Protein AF-A0A0Q6YDB1-F1 (afdb_monomer)

Mean predicted aligned error: 8.55 Å

Solvent-accessible surface area (backbone atoms only — not comparable to full-atom values): 5182 Å² total; per-residue (Å²): 141,82,86,77,82,75,74,71,78,73,74,50,65,40,62,67,60,53,50,52,44,31,48,77,73,70,32,86,49,52,58,48,50,13,57,65,30,74,48,62,45,67,54,45,51,40,38,79,71,73,42,75,71,56,69,69,58,49,51,31,46,23,63,58,56,76,42,58,64,60,68,43,40,48,75,72,67,89,71,73,78,77,90,129

Sequence (84 aa):
MHAHESEVALLRLDIALLKAKAAEKGDITHDEIARRAEIDRSVVTRLFLGKVPSLVNITALAWAYDIPLDELVPRDESRVEAPA

Structure (mmCIF, N/CA/C/O backbone):
data_AF-A0A0Q6YDB1-F1
#
_entry.id   AF-A0A0Q6YDB1-F1
#
loop_
_atom_site.group_PDB
_atom_site.id
_atom_site.type_symbol
_atom_site.label_atom_id
_atom_site.label_alt_id
_atom_site.label_comp_id
_atom_site.label_asym_id
_atom_site.label_entity_id
_atom_site.label_seq_id
_atom_site.pdbx_PDB_ins_code
_atom_site.Cartn_x
_atom_site.Cartn_y
_atom_site.Cartn_z
_atom_site.occupancy
_atom_site.B_iso_or_equiv
_atom_site.auth_seq_id
_atom_site.auth_comp_id
_atom_site.auth_asym_id
_atom_site.auth_atom_id
_atom_site.pdbx_PDB_model_num
ATOM 1 N N . MET A 1 1 ? 22.604 -22.121 -31.548 1.00 43.81 1 MET A N 1
ATOM 2 C CA . MET A 1 1 ? 23.008 -21.651 -30.207 1.00 43.81 1 MET A CA 1
ATOM 3 C C . MET A 1 1 ? 21.736 -21.202 -29.511 1.00 43.81 1 MET A C 1
ATOM 5 O O . MET A 1 1 ? 21.219 -20.155 -29.866 1.00 43.81 1 MET A O 1
ATOM 9 N N . HIS A 1 2 ? 21.151 -22.048 -28.664 1.00 44.06 2 HIS A N 1
ATOM 10 C CA . HIS A 1 2 ? 19.891 -21.740 -27.988 1.00 44.06 2 HIS A CA 1
ATOM 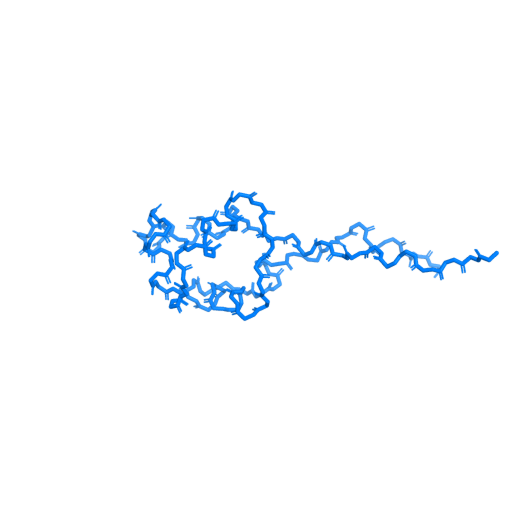11 C C . HIS A 1 2 ? 20.134 -21.308 -26.543 1.00 44.06 2 HIS A C 1
ATOM 13 O O . HIS A 1 2 ? 20.900 -21.949 -25.831 1.00 44.06 2 HIS A O 1
ATOM 19 N N . ALA A 1 3 ? 19.369 -20.284 -26.163 1.00 47.38 3 ALA A N 1
ATOM 20 C CA . ALA A 1 3 ? 18.735 -20.091 -24.864 1.00 47.38 3 ALA A CA 1
ATOM 21 C C . ALA A 1 3 ? 19.615 -19.702 -23.666 1.00 47.38 3 ALA A C 1
ATOM 23 O O . ALA A 1 3 ? 20.156 -20.547 -22.962 1.00 47.38 3 ALA A O 1
ATOM 24 N N . HIS A 1 4 ? 19.564 -18.416 -23.324 1.00 38.69 4 HIS A N 1
ATOM 25 C CA . HIS A 1 4 ? 18.805 -17.992 -22.143 1.00 38.69 4 HIS A CA 1
ATOM 26 C C . HIS A 1 4 ? 18.545 -16.488 -22.261 1.00 38.69 4 HIS A C 1
ATOM 28 O O . HIS A 1 4 ? 19.295 -15.661 -21.746 1.00 38.69 4 HIS A O 1
ATOM 34 N N . GLU A 1 5 ? 17.483 -16.117 -22.976 1.00 41.81 5 GLU A N 1
ATOM 35 C CA . GLU A 1 5 ? 16.806 -14.877 -22.616 1.00 41.81 5 GLU A CA 1
ATOM 36 C C . GLU A 1 5 ? 16.171 -15.180 -21.264 1.00 41.81 5 GLU A C 1
ATOM 38 O O . GLU A 1 5 ? 15.167 -15.882 -21.176 1.00 41.81 5 GLU A O 1
ATOM 43 N N . SER A 1 6 ? 16.857 -14.786 -20.191 1.00 44.09 6 SER A N 1
ATOM 44 C CA . SER A 1 6 ? 16.272 -14.758 -18.860 1.00 44.09 6 SER A CA 1
ATOM 45 C C . SER A 1 6 ? 15.111 -13.779 -18.931 1.00 44.09 6 SER A C 1
ATOM 47 O O . SER A 1 6 ? 15.291 -12.576 -18.754 1.00 44.09 6 SER A O 1
ATOM 49 N N . GLU A 1 7 ? 13.936 -14.300 -19.264 1.00 44.66 7 GLU A N 1
ATOM 50 C CA . GLU A 1 7 ? 12.666 -13.618 -19.123 1.00 44.66 7 GLU A CA 1
ATOM 51 C C . GLU A 1 7 ? 12.547 -13.313 -17.631 1.00 44.66 7 GLU A C 1
ATOM 53 O O . GLU A 1 7 ? 12.263 -14.181 -16.802 1.00 44.66 7 GLU A O 1
ATOM 58 N N . VAL A 1 8 ? 12.966 -12.102 -17.258 1.00 48.66 8 VAL A N 1
ATOM 59 C CA . VAL A 1 8 ? 12.906 -11.622 -15.886 1.00 48.66 8 VAL A CA 1
ATOM 60 C C . VAL A 1 8 ? 11.437 -11.677 -15.528 1.00 48.66 8 VAL A C 1
ATOM 62 O O . VAL A 1 8 ? 10.665 -10.858 -16.021 1.00 48.66 8 VAL A O 1
ATOM 65 N N . ALA A 1 9 ? 11.059 -12.671 -14.721 1.00 50.09 9 ALA A N 1
ATOM 66 C CA . ALA A 1 9 ? 9.734 -12.775 -14.145 1.00 50.09 9 ALA A CA 1
ATOM 67 C C . ALA A 1 9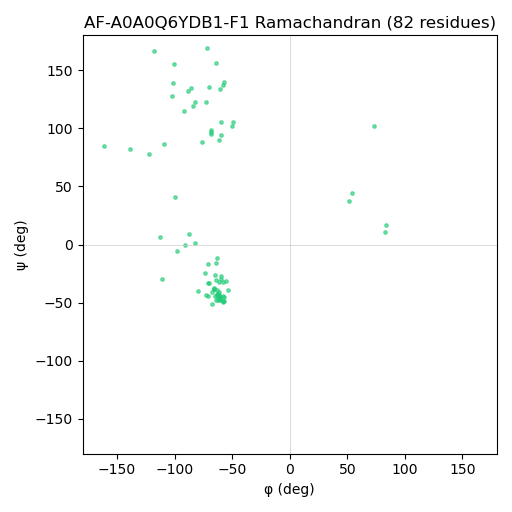 ? 9.425 -11.418 -13.507 1.00 50.09 9 ALA A C 1
ATOM 69 O O . ALA A 1 9 ? 9.991 -11.053 -12.473 1.00 50.09 9 ALA A O 1
ATOM 70 N N . LEU A 1 10 ? 8.620 -10.616 -14.202 1.00 56.19 10 LEU A N 1
ATOM 71 C CA . LEU A 1 10 ? 8.210 -9.301 -13.752 1.00 56.19 10 LEU A CA 1
ATOM 72 C C . LEU A 1 10 ? 7.304 -9.560 -12.559 1.00 56.19 10 LEU A C 1
ATOM 74 O O . LEU A 1 10 ? 6.129 -9.854 -12.742 1.00 56.19 10 LEU A O 1
ATOM 78 N N . LEU A 1 11 ? 7.872 -9.506 -11.352 1.00 66.81 11 LEU A N 1
ATOM 79 C CA . LEU A 1 11 ? 7.117 -9.520 -10.104 1.00 66.81 11 LEU A CA 1
ATOM 80 C C . LEU A 1 11 ? 6.011 -8.469 -10.240 1.00 66.81 11 LEU A C 1
ATOM 82 O O . LEU A 1 11 ? 6.282 -7.265 -10.250 1.00 66.81 11 LEU A O 1
ATOM 86 N N . ARG A 1 12 ? 4.773 -8.928 -10.432 1.00 76.44 12 ARG A N 1
ATOM 87 C CA . ARG A 1 12 ? 3.607 -8.055 -10.483 1.00 76.44 12 ARG A CA 1
ATOM 88 C C . ARG A 1 12 ? 3.178 -7.820 -9.049 1.00 76.44 12 ARG A C 1
ATOM 90 O O . ARG A 1 12 ? 2.871 -8.766 -8.338 1.00 76.44 12 ARG A O 1
ATOM 97 N N . LEU A 1 13 ? 3.205 -6.560 -8.630 1.00 86.12 13 LEU A N 1
ATOM 98 C CA . LEU A 1 13 ? 2.679 -6.164 -7.331 1.00 86.12 13 LEU A CA 1
ATOM 99 C C . LEU A 1 13 ? 1.177 -5.914 -7.461 1.00 86.12 13 LEU A C 1
ATOM 101 O O . LEU A 1 13 ? 0.758 -5.215 -8.391 1.00 86.12 13 LEU A O 1
ATOM 105 N N . ASP A 1 14 ? 0.379 -6.418 -6.527 1.00 90.69 14 ASP A N 1
ATOM 106 C CA . ASP A 1 14 ? -1.041 -6.090 -6.465 1.00 90.69 14 ASP A CA 1
ATOM 107 C C . ASP A 1 14 ? -1.236 -4.680 -5.880 1.00 90.69 14 ASP A C 1
ATOM 109 O O . ASP A 1 14 ? -1.379 -4.451 -4.675 1.00 90.69 14 ASP A O 1
ATOM 113 N N . ILE A 1 15 ? -1.213 -3.690 -6.775 1.00 91.00 15 ILE A N 1
ATOM 114 C CA . ILE A 1 15 ? -1.423 -2.279 -6.432 1.00 91.00 15 ILE A CA 1
ATOM 115 C C . ILE A 1 15 ? -2.841 -2.038 -5.898 1.00 91.00 15 ILE A C 1
ATOM 117 O O . ILE A 1 15 ? -3.044 -1.112 -5.112 1.00 91.00 15 ILE A O 1
ATOM 121 N N . ALA A 1 16 ? -3.833 -2.816 -6.342 1.00 91.94 16 ALA A N 1
ATOM 122 C CA . ALA A 1 16 ? -5.214 -2.634 -5.914 1.00 91.94 16 ALA A CA 1
ATOM 123 C C . ALA A 1 16 ? -5.383 -3.069 -4.456 1.00 91.94 16 ALA A C 1
ATOM 125 O O . ALA A 1 16 ? -5.950 -2.312 -3.665 1.00 91.94 16 ALA A O 1
ATOM 126 N N . LEU A 1 17 ? -4.806 -4.216 -4.090 1.00 93.81 17 LEU A N 1
ATOM 127 C CA . LEU A 1 17 ? -4.742 -4.690 -2.710 1.00 93.81 17 LEU A CA 1
ATOM 128 C C . LEU A 1 17 ? -4.035 -3.677 -1.805 1.00 93.81 17 LEU A C 1
ATOM 130 O O . LEU A 1 17 ? -4.588 -3.278 -0.779 1.00 93.81 17 LEU A O 1
ATOM 134 N N . LEU A 1 18 ? -2.857 -3.191 -2.215 1.00 93.94 18 LEU A N 1
ATOM 135 C CA . LEU A 1 18 ? -2.120 -2.183 -1.449 1.00 93.94 18 LEU A CA 1
ATOM 136 C C . LEU A 1 18 ? -2.952 -0.909 -1.230 1.00 93.94 18 LEU A C 1
ATOM 138 O O . LEU A 1 18 ? -2.994 -0.387 -0.120 1.00 93.94 18 LEU A O 1
ATOM 142 N N . LYS A 1 19 ? -3.643 -0.416 -2.267 1.00 94.75 19 LYS A N 1
ATOM 143 C CA . LYS A 1 19 ? -4.526 0.758 -2.163 1.00 94.75 19 LYS A CA 1
ATOM 144 C C . LYS A 1 19 ? -5.694 0.523 -1.208 1.00 94.75 19 LYS A C 1
ATOM 146 O O . LYS A 1 19 ? -6.017 1.416 -0.431 1.00 94.75 19 LYS A O 1
ATOM 151 N N . ALA A 1 20 ? -6.323 -0.649 -1.271 1.00 95.88 20 ALA A N 1
ATOM 152 C CA . ALA A 1 20 ? -7.432 -0.994 -0.387 1.00 95.88 20 ALA A CA 1
ATOM 153 C C . ALA A 1 20 ? -6.976 -1.007 1.078 1.00 95.88 20 ALA A C 1
ATOM 155 O O . ALA A 1 20 ? -7.582 -0.351 1.923 1.00 95.88 20 ALA A O 1
ATOM 156 N N . LYS A 1 21 ? -5.845 -1.660 1.360 1.00 96.50 21 LYS A N 1
ATOM 157 C CA . LYS A 1 21 ? -5.260 -1.722 2.704 1.00 96.50 21 LYS A CA 1
ATOM 158 C C . LYS A 1 21 ? -4.771 -0.367 3.208 1.00 96.50 21 LYS A C 1
ATOM 160 O O . LYS A 1 21 ? -4.968 -0.049 4.379 1.00 96.50 21 LYS A O 1
ATOM 165 N N . ALA A 1 22 ? -4.208 0.462 2.332 1.00 95.88 22 ALA A N 1
ATOM 166 C CA . ALA A 1 22 ? -3.865 1.842 2.659 1.00 95.88 22 ALA A CA 1
ATOM 167 C C . ALA A 1 22 ? -5.100 2.655 3.070 1.00 95.88 22 ALA A C 1
ATOM 169 O O . ALA A 1 22 ? -5.101 3.279 4.133 1.00 95.88 22 ALA A O 1
ATOM 170 N N . ALA A 1 23 ? -6.189 2.553 2.303 1.00 96.19 23 ALA A N 1
ATOM 171 C CA . ALA A 1 23 ? -7.445 3.227 2.612 1.00 96.19 23 ALA A CA 1
ATOM 172 C C . ALA 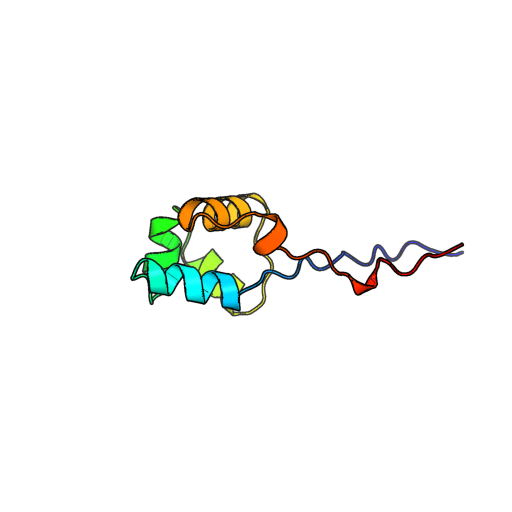A 1 23 ? -8.072 2.745 3.936 1.00 96.19 23 ALA A C 1
ATOM 174 O O . ALA A 1 23 ? -8.542 3.574 4.712 1.00 96.19 23 ALA A O 1
ATOM 175 N N . GLU A 1 24 ? -8.021 1.441 4.245 1.00 96.69 24 GLU A N 1
ATOM 176 C CA . GLU A 1 24 ? -8.461 0.887 5.543 1.00 96.69 24 GLU A CA 1
ATOM 177 C C . GLU A 1 24 ? -7.703 1.502 6.734 1.00 96.69 24 GLU A C 1
ATOM 179 O O . GLU A 1 24 ? -8.263 1.647 7.823 1.00 96.69 24 GLU A O 1
ATOM 184 N N . LYS A 1 25 ? -6.432 1.878 6.542 1.00 95.25 25 LYS A N 1
ATOM 185 C CA . LYS A 1 25 ? -5.593 2.531 7.562 1.00 95.25 25 LYS A CA 1
ATOM 186 C C . LYS A 1 25 ? -5.666 4.063 7.537 1.00 95.25 25 LYS A C 1
ATOM 188 O O . LYS A 1 25 ? -5.034 4.698 8.383 1.00 95.25 25 LYS A O 1
ATOM 193 N N . GLY A 1 26 ? -6.445 4.641 6.621 1.00 96.00 26 GLY A N 1
ATOM 194 C CA . GLY A 1 26 ? -6.612 6.085 6.455 1.00 96.00 26 GLY A CA 1
ATOM 195 C C . GLY A 1 26 ? -5.519 6.773 5.633 1.00 96.00 26 GLY A C 1
ATOM 196 O O . GLY A 1 26 ? -5.483 7.999 5.611 1.00 96.00 26 GLY A O 1
ATOM 197 N N . ASP A 1 27 ? -4.650 6.021 4.953 1.00 97.06 27 ASP A N 1
ATOM 198 C CA . ASP A 1 27 ? -3.602 6.583 4.101 1.00 97.06 27 ASP A CA 1
ATOM 199 C C . ASP A 1 27 ? -4.116 6.704 2.660 1.00 97.06 27 ASP A C 1
ATOM 201 O O . ASP A 1 27 ? -4.409 5.708 1.995 1.00 97.06 27 ASP A O 1
ATOM 205 N N . ILE A 1 28 ? -4.230 7.934 2.162 1.00 93.44 28 ILE A N 1
ATOM 206 C CA . ILE A 1 28 ? -4.834 8.235 0.852 1.00 93.44 28 ILE A CA 1
ATOM 207 C C . ILE A 1 28 ? -3.765 8.726 -0.130 1.00 93.44 28 ILE A C 1
ATOM 209 O O . ILE A 1 28 ? -3.864 8.538 -1.345 1.00 93.44 28 ILE A O 1
ATOM 213 N N . THR A 1 29 ? -2.720 9.363 0.388 1.00 95.94 29 THR A N 1
ATOM 214 C CA . THR A 1 29 ? -1.647 9.970 -0.393 1.00 95.94 29 THR A CA 1
ATOM 215 C C . THR A 1 29 ? -0.407 9.082 -0.441 1.00 95.94 29 THR A C 1
ATOM 217 O O . THR A 1 29 ? -0.124 8.301 0.465 1.00 95.94 29 THR A O 1
ATOM 220 N N . HIS A 1 30 ? 0.414 9.252 -1.483 1.00 95.88 30 HIS A N 1
ATOM 221 C CA . HIS A 1 30 ? 1.701 8.550 -1.570 1.00 95.88 30 HIS A CA 1
ATOM 222 C C . HIS A 1 30 ? 2.644 8.881 -0.405 1.00 95.88 30 HIS A C 1
ATOM 224 O O . HIS A 1 30 ? 3.513 8.077 -0.091 1.00 95.88 30 HIS A O 1
ATOM 230 N N . ASP A 1 31 ? 2.513 10.070 0.191 1.00 97.38 31 ASP A N 1
ATOM 231 C CA . ASP A 1 31 ? 3.347 10.494 1.316 1.00 97.38 31 ASP A CA 1
ATOM 232 C C . ASP A 1 31 ? 2.977 9.748 2.600 1.00 97.38 31 ASP A C 1
ATOM 234 O O . ASP A 1 31 ? 3.857 9.249 3.290 1.00 97.38 31 ASP A O 1
ATOM 238 N N . GLU A 1 32 ? 1.681 9.597 2.879 1.00 97.75 32 GLU A N 1
ATOM 239 C CA . GLU A 1 32 ? 1.191 8.814 4.020 1.00 97.75 32 GLU A CA 1
ATOM 240 C C . GLU A 1 32 ? 1.606 7.346 3.900 1.00 97.75 32 GLU A C 1
ATOM 242 O O . GLU A 1 32 ? 2.139 6.781 4.854 1.00 97.75 32 GLU A O 1
ATOM 247 N N . ILE A 1 33 ? 1.467 6.772 2.699 1.00 96.75 33 ILE A N 1
ATOM 248 C CA . ILE A 1 33 ? 1.894 5.397 2.415 1.00 96.75 33 ILE A CA 1
ATOM 249 C C . ILE A 1 33 ? 3.398 5.228 2.635 1.00 96.75 33 ILE A C 1
ATOM 251 O O . ILE A 1 33 ? 3.839 4.290 3.298 1.00 96.75 33 ILE A O 1
ATOM 255 N N . ALA A 1 34 ? 4.197 6.152 2.101 1.00 97.12 34 ALA A N 1
ATOM 256 C CA . ALA A 1 34 ? 5.645 6.124 2.250 1.00 97.12 34 ALA A CA 1
ATOM 257 C C . ALA A 1 34 ? 6.066 6.262 3.717 1.00 97.12 34 ALA A C 1
ATOM 259 O O . ALA A 1 34 ? 6.931 5.525 4.182 1.00 97.12 34 ALA A O 1
ATOM 260 N N . ARG A 1 35 ? 5.410 7.163 4.455 1.00 97.88 35 ARG A N 1
ATOM 261 C CA . ARG A 1 35 ? 5.677 7.413 5.870 1.00 97.88 35 ARG A CA 1
ATOM 262 C C . ARG A 1 35 ? 5.351 6.201 6.733 1.00 97.88 35 ARG A C 1
ATOM 264 O O . ARG A 1 35 ? 6.157 5.864 7.591 1.00 97.88 35 ARG A O 1
ATOM 271 N N . ARG A 1 36 ? 4.210 5.538 6.511 1.00 97.31 36 ARG A N 1
ATOM 272 C CA . ARG A 1 36 ? 3.844 4.335 7.276 1.00 97.31 36 ARG A CA 1
ATOM 273 C C . ARG A 1 36 ? 4.797 3.176 7.008 1.00 97.31 36 ARG A C 1
ATOM 275 O O . ARG A 1 36 ? 5.130 2.446 7.932 1.00 97.31 36 ARG A O 1
ATOM 282 N N . ALA A 1 37 ? 5.229 3.019 5.761 1.00 96.25 37 ALA A N 1
ATOM 283 C CA . ALA A 1 37 ? 6.190 1.992 5.380 1.00 96.25 37 ALA A CA 1
ATOM 284 C C . ALA A 1 37 ? 7.653 2.379 5.635 1.00 96.25 37 ALA A C 1
ATOM 286 O O . ALA A 1 37 ? 8.536 1.589 5.322 1.00 96.25 37 ALA A O 1
ATOM 287 N N . GLU A 1 38 ? 7.922 3.569 6.182 1.00 97.38 38 GLU A N 1
ATOM 288 C CA . GLU A 1 38 ? 9.275 4.086 6.422 1.00 97.38 38 GLU A CA 1
ATOM 289 C C . GLU A 1 38 ? 10.187 4.023 5.176 1.00 97.38 38 GLU A C 1
ATOM 291 O O . GLU A 1 38 ? 11.387 3.759 5.255 1.00 97.38 38 GLU A O 1
ATOM 296 N N . ILE A 1 39 ? 9.616 4.290 3.996 1.00 96.38 39 ILE A N 1
ATOM 297 C CA . ILE A 1 39 ? 10.333 4.330 2.715 1.00 96.38 39 ILE A CA 1
ATOM 298 C C . ILE A 1 39 ? 10.266 5.716 2.076 1.00 96.38 39 ILE A C 1
ATOM 300 O O . ILE A 1 39 ? 9.458 6.570 2.433 1.00 96.38 39 ILE A O 1
ATOM 304 N N . ASP A 1 40 ? 11.105 5.941 1.066 1.00 96.25 40 ASP A N 1
ATOM 305 C CA . ASP A 1 40 ? 11.092 7.194 0.319 1.00 96.25 40 ASP A CA 1
ATOM 306 C C . ASP A 1 40 ? 9.827 7.338 -0.553 1.00 96.25 40 ASP A C 1
ATOM 308 O O . ASP A 1 40 ? 9.436 6.426 -1.290 1.00 96.25 40 ASP A O 1
ATOM 312 N N . ARG A 1 41 ? 9.212 8.528 -0.545 1.00 96.06 41 AR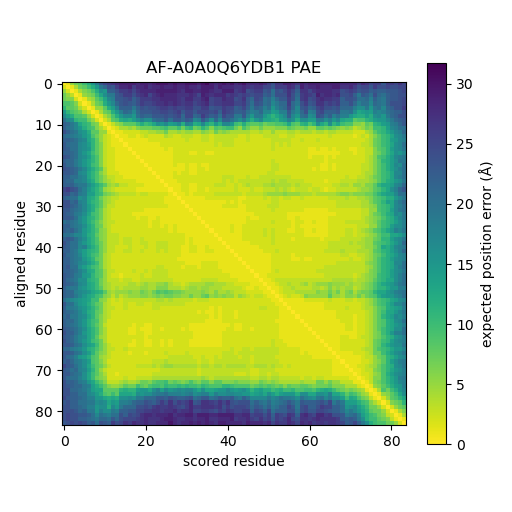G A N 1
ATOM 313 C CA . ARG A 1 41 ? 8.002 8.848 -1.327 1.00 96.06 41 ARG A CA 1
ATOM 314 C C . ARG A 1 41 ? 8.156 8.580 -2.829 1.00 96.06 41 ARG A C 1
ATOM 316 O O . ARG A 1 41 ? 7.180 8.230 -3.507 1.00 96.06 41 ARG A O 1
ATOM 323 N N . SER A 1 42 ? 9.360 8.732 -3.386 1.00 95.75 42 SER A N 1
ATOM 324 C CA . SER A 1 42 ? 9.624 8.440 -4.800 1.00 95.75 42 SER A CA 1
ATOM 325 C C . SER A 1 42 ? 9.457 6.958 -5.129 1.00 95.75 42 SER A C 1
ATOM 327 O O . SER A 1 42 ? 9.171 6.627 -6.280 1.00 95.75 42 SER A O 1
ATOM 329 N N . VAL A 1 43 ? 9.627 6.062 -4.151 1.00 94.25 43 VAL A N 1
ATOM 330 C CA . VAL A 1 43 ? 9.400 4.624 -4.319 1.00 94.25 43 VAL A CA 1
ATOM 331 C C . VAL A 1 43 ? 7.917 4.373 -4.544 1.00 94.25 43 VAL A C 1
ATOM 333 O O . VAL A 1 43 ? 7.563 3.774 -5.554 1.00 94.25 43 VAL A O 1
ATOM 336 N N . VAL A 1 44 ? 7.053 4.909 -3.677 1.00 94.50 44 VAL A N 1
ATOM 337 C CA . VAL A 1 44 ? 5.592 4.775 -3.809 1.00 94.50 44 VAL A CA 1
ATOM 338 C C . VAL A 1 44 ? 5.103 5.406 -5.111 1.00 94.50 44 VAL A C 1
ATOM 340 O O . VAL A 1 44 ? 4.338 4.805 -5.857 1.00 94.50 44 VAL A O 1
ATOM 343 N N . THR A 1 45 ? 5.613 6.589 -5.456 1.00 94.56 45 THR A N 1
ATOM 344 C CA . THR A 1 45 ? 5.238 7.251 -6.714 1.00 94.56 45 THR A CA 1
ATOM 345 C C . THR A 1 45 ? 5.620 6.410 -7.935 1.00 94.56 45 THR A C 1
ATOM 347 O O . THR A 1 45 ? 4.801 6.220 -8.829 1.00 94.56 45 THR A O 1
ATOM 350 N N . ARG A 1 46 ? 6.842 5.863 -7.975 1.00 92.12 46 ARG A N 1
ATOM 351 C CA . ARG A 1 46 ? 7.292 4.988 -9.070 1.00 92.12 46 ARG A CA 1
ATOM 352 C C . ARG A 1 46 ? 6.512 3.677 -9.117 1.00 92.12 46 ARG A C 1
ATOM 354 O O . ARG A 1 46 ? 6.184 3.221 -10.209 1.00 92.12 46 ARG A O 1
ATOM 361 N N . LEU A 1 47 ? 6.187 3.116 -7.955 1.00 91.50 47 LEU A N 1
ATOM 362 C CA . LEU A 1 47 ? 5.371 1.915 -7.831 1.00 91.50 47 LEU A CA 1
ATOM 363 C C . LEU A 1 47 ? 4.005 2.098 -8.503 1.00 91.50 47 LEU A C 1
ATOM 365 O O . LEU A 1 47 ? 3.613 1.288 -9.336 1.00 91.50 47 LEU A O 1
ATOM 369 N N . PHE A 1 48 ? 3.315 3.202 -8.213 1.00 89.44 48 PHE A N 1
ATOM 370 C CA . PHE A 1 48 ? 1.995 3.496 -8.785 1.00 89.44 48 PHE A CA 1
ATOM 371 C C . PHE A 1 48 ? 2.056 3.848 -10.282 1.00 89.44 48 PHE A C 1
ATOM 373 O O . PHE A 1 48 ? 1.043 3.770 -10.972 1.00 89.44 48 PHE A O 1
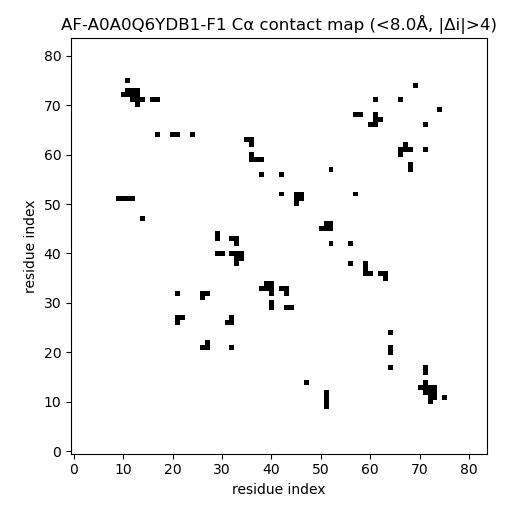ATOM 380 N N . LEU A 1 49 ? 3.245 4.176 -10.799 1.00 90.31 49 LEU A N 1
ATOM 381 C CA . LEU A 1 49 ? 3.539 4.306 -12.231 1.00 90.31 49 LEU A CA 1
ATOM 382 C C . LEU A 1 49 ? 3.949 2.970 -12.885 1.00 90.31 49 LEU A C 1
ATOM 384 O O . LEU A 1 49 ? 4.406 2.958 -14.028 1.00 90.31 49 LEU A O 1
ATOM 388 N N . GLY A 1 50 ? 3.821 1.848 -12.171 1.00 85.31 50 GLY A N 1
ATOM 389 C CA . GLY A 1 50 ? 4.094 0.505 -12.683 1.00 85.31 50 GLY A CA 1
ATOM 390 C C . GLY A 1 50 ? 5.565 0.089 -12.637 1.00 85.31 50 GLY A C 1
ATOM 391 O O . GLY A 1 50 ? 5.954 -0.848 -13.333 1.00 85.31 50 GLY A O 1
ATOM 392 N N . LYS A 1 51 ? 6.416 0.772 -11.860 1.00 87.81 51 LYS A N 1
ATOM 393 C CA . LYS A 1 51 ? 7.803 0.333 -11.643 1.00 87.81 51 LYS A CA 1
ATOM 394 C C . LYS A 1 51 ? 7.882 -0.627 -10.464 1.00 87.81 51 LYS A C 1
ATOM 396 O O . LYS A 1 51 ? 7.384 -0.331 -9.384 1.00 87.81 51 LYS A O 1
ATOM 401 N N . VAL A 1 52 ? 8.577 -1.741 -10.658 1.00 82.75 52 VAL A N 1
ATOM 402 C CA . VAL A 1 52 ? 8.790 -2.736 -9.602 1.00 82.75 52 VAL A CA 1
ATOM 403 C C . VAL A 1 52 ? 9.789 -2.178 -8.571 1.00 82.75 52 VAL A C 1
ATOM 405 O O . VAL A 1 52 ? 10.895 -1.787 -8.960 1.00 82.75 52 VAL A O 1
ATOM 408 N N . PRO A 1 53 ? 9.431 -2.087 -7.275 1.00 85.00 53 PRO A N 1
ATOM 409 C CA . PRO A 1 53 ? 10.363 -1.701 -6.220 1.00 85.00 53 PRO A CA 1
ATOM 410 C C . PRO A 1 53 ? 11.379 -2.814 -5.937 1.00 85.00 53 PRO A C 1
ATOM 412 O O . PRO A 1 53 ? 11.215 -3.957 -6.354 1.00 85.00 53 PRO A O 1
ATOM 415 N N . SER A 1 54 ? 12.418 -2.503 -5.161 1.00 90.94 54 SER A N 1
ATOM 416 C CA . SER A 1 54 ? 13.274 -3.542 -4.581 1.00 90.94 54 SER A CA 1
ATOM 417 C C . SER A 1 54 ? 12.488 -4.417 -3.597 1.00 90.94 54 SER A C 1
ATOM 419 O O . SER A 1 54 ? 11.528 -3.955 -2.979 1.00 90.94 54 SER A O 1
ATOM 421 N N .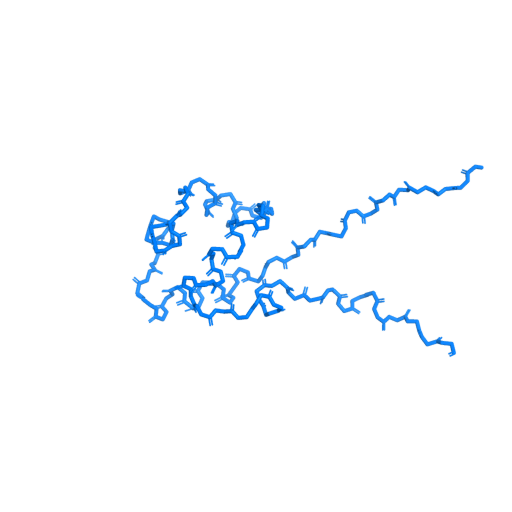 LEU A 1 55 ? 12.951 -5.652 -3.379 1.00 90.31 55 LEU A N 1
ATOM 422 C CA . LEU A 1 55 ? 12.355 -6.570 -2.401 1.00 90.31 55 LEU A CA 1
ATOM 423 C C . LEU A 1 55 ? 12.245 -5.944 -1.002 1.00 90.31 55 LEU A C 1
ATOM 425 O O . LEU A 1 55 ? 11.223 -6.093 -0.351 1.00 90.31 55 LEU A O 1
ATOM 429 N N . VAL A 1 56 ? 13.256 -5.181 -0.573 1.00 94.06 56 VAL A N 1
ATOM 430 C CA . VAL A 1 56 ? 13.246 -4.477 0.722 1.00 94.06 56 VAL A CA 1
ATOM 431 C C . VAL A 1 56 ? 12.042 -3.538 0.841 1.00 94.06 56 VAL A C 1
ATOM 433 O O . VAL A 1 56 ? 11.345 -3.559 1.850 1.00 94.06 56 VAL A O 1
ATOM 436 N N . ASN A 1 57 ? 11.753 -2.761 -0.206 1.00 94.69 57 ASN A N 1
ATOM 437 C CA . ASN A 1 57 ? 10.623 -1.832 -0.207 1.00 94.69 57 ASN A CA 1
ATOM 438 C C . ASN A 1 57 ? 9.275 -2.562 -0.279 1.00 94.69 57 ASN A C 1
ATOM 440 O O . ASN A 1 57 ? 8.297 -2.099 0.299 1.00 94.69 57 ASN A O 1
ATOM 444 N N . ILE A 1 58 ? 9.220 -3.699 -0.978 1.00 93.69 58 ILE A N 1
ATOM 445 C CA . ILE A 1 58 ? 8.027 -4.553 -1.029 1.00 93.69 58 ILE A CA 1
ATOM 446 C C . ILE A 1 58 ? 7.728 -5.120 0.362 1.00 93.69 58 ILE A C 1
ATOM 448 O O . ILE A 1 58 ? 6.599 -5.017 0.829 1.00 93.69 58 ILE A O 1
ATOM 452 N N . THR A 1 59 ? 8.739 -5.655 1.050 1.00 94.31 59 THR A N 1
ATOM 453 C CA . THR A 1 59 ? 8.604 -6.170 2.419 1.00 94.31 59 THR A CA 1
ATOM 454 C C . THR A 1 59 ? 8.179 -5.081 3.398 1.00 94.31 59 THR A C 1
ATOM 456 O O . THR A 1 59 ? 7.301 -5.321 4.222 1.00 94.31 59 THR A O 1
ATOM 459 N N . ALA A 1 60 ? 8.735 -3.872 3.278 1.00 96.25 60 ALA A N 1
ATOM 460 C CA . ALA A 1 60 ? 8.333 -2.741 4.110 1.00 96.25 60 ALA A CA 1
ATOM 461 C C . ALA A 1 60 ? 6.846 -2.386 3.924 1.00 96.25 60 ALA A C 1
ATOM 463 O O . ALA A 1 60 ? 6.123 -2.229 4.905 1.00 96.25 60 ALA A O 1
ATOM 464 N N . LEU A 1 61 ? 6.363 -2.332 2.676 1.00 95.50 61 LEU A N 1
ATOM 465 C CA . LEU A 1 61 ? 4.945 -2.103 2.372 1.00 95.50 61 LEU A CA 1
ATOM 466 C C . LEU A 1 61 ? 4.050 -3.230 2.903 1.00 95.50 61 LEU A C 1
ATOM 468 O O . LEU A 1 61 ? 3.009 -2.953 3.493 1.00 95.50 61 LEU A O 1
ATOM 472 N N . ALA A 1 62 ? 4.459 -4.486 2.720 1.00 95.81 62 ALA A N 1
ATOM 473 C CA . ALA A 1 62 ? 3.729 -5.649 3.212 1.00 95.81 62 ALA A CA 1
ATOM 474 C C . ALA A 1 62 ? 3.543 -5.588 4.736 1.00 95.81 62 ALA A C 1
ATOM 476 O O . ALA A 1 62 ? 2.426 -5.701 5.233 1.00 95.81 62 ALA A O 1
ATOM 477 N N . TRP A 1 63 ? 4.616 -5.318 5.483 1.00 96.88 63 TRP A N 1
ATOM 478 C CA . TRP A 1 63 ? 4.559 -5.211 6.942 1.00 96.88 63 TRP A CA 1
ATOM 479 C C . TRP A 1 63 ? 3.762 -4.001 7.427 1.00 96.88 63 TRP A C 1
ATOM 481 O O . TRP A 1 63 ? 2.980 -4.122 8.365 1.00 96.88 63 TRP A O 1
ATOM 491 N N . ALA A 1 64 ? 3.910 -2.847 6.773 1.00 97.06 64 ALA A N 1
ATOM 492 C CA . ALA A 1 64 ? 3.202 -1.619 7.136 1.00 97.06 64 ALA A CA 1
ATOM 493 C C . ALA A 1 64 ? 1.673 -1.755 7.084 1.00 97.06 64 ALA A C 1
ATOM 495 O O . ALA A 1 64 ? 0.956 -1.086 7.835 1.00 97.06 64 ALA A O 1
ATOM 496 N N . TYR A 1 65 ? 1.183 -2.623 6.198 1.00 96.06 65 TYR A N 1
ATOM 497 C CA . TYR A 1 65 ? -0.238 -2.840 5.950 1.00 96.06 65 TYR A CA 1
ATOM 498 C C . TYR A 1 65 ? -0.749 -4.216 6.371 1.00 96.06 65 TYR A C 1
ATOM 500 O O . TYR A 1 65 ? -1.919 -4.508 6.126 1.00 96.06 65 TYR A O 1
ATOM 508 N N . ASP A 1 66 ? 0.089 -5.016 7.036 1.00 95.69 66 ASP A N 1
ATOM 509 C CA . ASP A 1 66 ? -0.234 -6.380 7.467 1.00 95.69 66 ASP A CA 1
ATOM 510 C C . ASP A 1 66 ? -0.731 -7.258 6.299 1.00 95.69 66 ASP A C 1
ATOM 512 O O . ASP A 1 66 ? -1.745 -7.948 6.383 1.00 95.69 66 ASP A O 1
ATOM 516 N N . ILE A 1 67 ? -0.035 -7.163 5.162 1.00 94.81 67 ILE A N 1
ATOM 517 C CA . ILE A 1 67 ? -0.322 -7.917 3.938 1.00 94.81 67 ILE A CA 1
ATOM 518 C C . ILE A 1 67 ? 0.676 -9.074 3.838 1.00 94.81 67 ILE A C 1
ATOM 520 O O . ILE A 1 67 ? 1.888 -8.829 3.875 1.00 94.81 67 ILE A O 1
ATOM 524 N N . PRO A 1 68 ? 0.223 -10.324 3.658 1.00 93.50 68 PRO A N 1
ATOM 525 C CA . PRO A 1 68 ? 1.109 -11.426 3.305 1.00 93.50 68 PRO A CA 1
ATOM 526 C C . PRO A 1 68 ? 1.869 -11.136 2.001 1.00 93.50 68 PRO A C 1
ATOM 528 O O . PRO A 1 68 ? 1.312 -10.627 1.028 1.00 93.50 68 PRO A O 1
ATOM 531 N N . LEU A 1 69 ? 3.169 -11.442 1.962 1.00 90.69 69 LEU A N 1
ATOM 532 C CA . LEU A 1 69 ? 4.014 -11.129 0.799 1.00 90.69 69 LEU A CA 1
ATOM 533 C C . LEU A 1 69 ? 3.560 -11.838 -0.484 1.00 90.69 69 LEU A C 1
ATOM 535 O O . LEU A 1 69 ? 3.731 -11.294 -1.571 1.00 90.69 69 LEU A O 1
ATOM 539 N N . ASP A 1 70 ? 3.000 -13.035 -0.358 1.00 89.12 70 ASP A N 1
ATOM 540 C CA . ASP A 1 70 ? 2.436 -13.836 -1.443 1.00 89.12 70 ASP A CA 1
ATOM 541 C C . ASP A 1 70 ? 1.095 -13.302 -1.963 1.00 89.12 70 ASP A C 1
ATOM 543 O O . ASP A 1 70 ? 0.779 -13.519 -3.129 1.00 89.12 70 ASP A O 1
ATOM 547 N N . GLU A 1 71 ? 0.347 -12.558 -1.146 1.00 89.94 71 GLU A N 1
ATOM 548 C CA . GLU A 1 71 ? -0.831 -11.810 -1.601 1.00 89.94 71 GLU A CA 1
ATOM 549 C C . GLU A 1 71 ? -0.429 -10.501 -2.288 1.00 89.94 71 GLU A C 1
ATOM 551 O O . GLU A 1 71 ? -0.996 -10.129 -3.314 1.00 89.94 71 GLU A O 1
ATOM 556 N N . LEU A 1 72 ? 0.576 -9.800 -1.749 1.00 88.88 72 LEU A N 1
ATOM 557 C CA . LEU A 1 72 ? 1.057 -8.548 -2.336 1.00 88.88 72 LEU A CA 1
ATOM 558 C C . LEU A 1 72 ? 1.800 -8.777 -3.658 1.00 88.88 72 L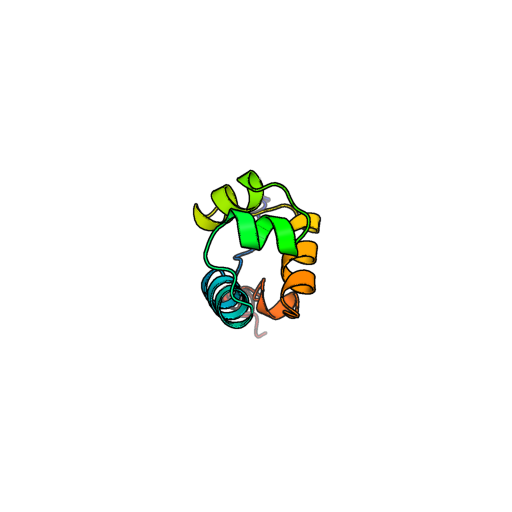EU A C 1
ATOM 560 O O . LEU A 1 72 ? 1.767 -7.926 -4.548 1.00 88.88 72 LEU A O 1
ATOM 564 N N . VAL A 1 73 ? 2.491 -9.907 -3.780 1.00 88.69 73 VAL A N 1
ATOM 565 C CA . VAL A 1 73 ? 3.208 -10.325 -4.984 1.00 88.69 73 VAL A CA 1
ATOM 566 C C . VAL A 1 73 ? 2.664 -11.687 -5.413 1.00 88.69 73 VAL A C 1
ATOM 568 O O . VAL A 1 73 ? 3.301 -12.712 -5.142 1.00 88.69 73 VAL A O 1
ATOM 571 N N . PRO A 1 74 ? 1.479 -11.717 -6.053 1.00 78.44 74 PRO A N 1
ATOM 572 C CA . PRO A 1 74 ? 0.860 -12.962 -6.468 1.00 78.44 74 PRO A CA 1
ATOM 573 C C . PRO A 1 74 ? 1.802 -13.745 -7.376 1.00 78.44 74 PRO A C 1
ATOM 575 O O . PRO A 1 74 ? 2.497 -13.194 -8.239 1.00 78.4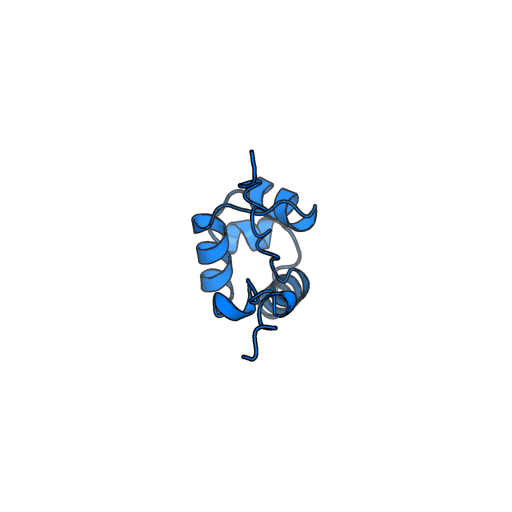4 74 PRO A O 1
ATOM 578 N N . ARG A 1 75 ? 1.824 -15.064 -7.175 1.00 70.75 75 ARG A N 1
ATOM 579 C CA . ARG A 1 75 ? 2.515 -15.968 -8.092 1.00 70.75 75 ARG A CA 1
ATOM 580 C C . ARG A 1 75 ? 1.878 -15.820 -9.467 1.00 70.75 75 ARG A C 1
ATOM 582 O O . ARG A 1 75 ? 0.658 -15.838 -9.588 1.00 70.75 75 ARG A O 1
ATOM 589 N N . ASP A 1 76 ? 2.704 -15.694 -10.498 1.00 66.25 76 ASP A N 1
ATOM 590 C CA . ASP A 1 76 ? 2.211 -15.736 -11.869 1.00 66.25 76 ASP A CA 1
ATOM 591 C C . ASP A 1 76 ? 1.732 -17.167 -12.166 1.00 66.25 76 ASP A C 1
ATOM 593 O O . ASP A 1 76 ? 2.534 -18.077 -12.402 1.00 66.25 76 ASP A O 1
ATOM 597 N N . GLU A 1 77 ? 0.419 -17.390 -12.067 1.00 59.28 77 GLU A N 1
ATOM 598 C CA . GLU A 1 77 ? -0.211 -18.695 -12.302 1.00 59.28 77 GLU A CA 1
ATOM 599 C C . GLU A 1 77 ? -0.046 -19.165 -13.757 1.00 59.28 77 GLU A C 1
ATOM 601 O O . GLU A 1 77 ? -0.130 -20.363 -14.022 1.00 59.28 77 GLU A O 1
ATOM 606 N N . SER A 1 78 ? 0.328 -18.270 -14.683 1.00 54.03 78 SER A N 1
ATOM 607 C CA . SER A 1 78 ? 0.620 -18.595 -16.090 1.00 54.03 78 SER A CA 1
ATOM 608 C C . SER A 1 78 ? 1.821 -19.538 -16.262 1.00 54.03 78 SER A C 1
ATOM 610 O O . SER A 1 78 ? 2.050 -20.053 -17.353 1.00 54.03 78 SER A O 1
ATOM 612 N N . ARG A 1 79 ? 2.611 -19.773 -15.204 1.00 49.84 79 ARG A N 1
ATOM 613 C CA . ARG A 1 79 ? 3.764 -20.688 -15.219 1.00 49.84 79 ARG A CA 1
ATOM 614 C C . ARG A 1 79 ? 3.455 -22.081 -14.653 1.00 49.84 79 ARG A C 1
ATOM 616 O O . ARG A 1 79 ? 4.317 -22.956 -14.715 1.00 49.84 79 ARG A O 1
ATOM 623 N N . VAL A 1 80 ? 2.258 -22.316 -14.109 1.00 51.88 80 VAL A N 1
ATOM 624 C CA . VAL A 1 80 ? 1.863 -23.619 -13.536 1.00 51.88 80 VAL A CA 1
ATOM 625 C C . VAL A 1 80 ? 1.010 -24.423 -14.526 1.00 51.88 80 VAL A C 1
ATOM 627 O O . VAL A 1 80 ? 0.059 -25.092 -14.150 1.00 51.88 80 VAL A O 1
AT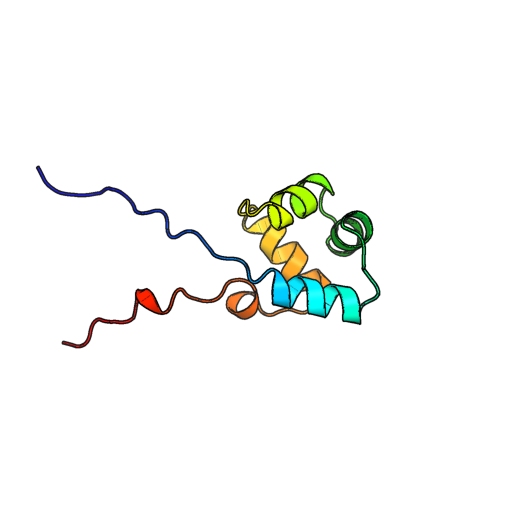OM 630 N N . GLU A 1 81 ? 1.372 -24.409 -15.809 1.00 48.62 81 GLU A N 1
ATOM 631 C CA . GLU A 1 81 ? 1.010 -25.486 -16.735 1.00 48.62 81 GLU A CA 1
ATOM 632 C C . GLU A 1 81 ? 2.268 -26.287 -17.075 1.00 48.62 81 GLU A C 1
ATOM 634 O O . GLU A 1 81 ? 2.961 -26.049 -18.060 1.00 48.62 81 GLU A O 1
ATOM 639 N N . ALA A 1 82 ? 2.569 -27.263 -16.225 1.00 51.56 82 ALA A N 1
ATOM 640 C CA . ALA A 1 82 ? 3.300 -28.448 -16.647 1.00 51.56 82 ALA A CA 1
ATOM 641 C C . ALA A 1 82 ? 2.678 -29.678 -15.975 1.00 51.56 82 ALA A C 1
ATOM 643 O O . ALA A 1 82 ? 3.170 -30.124 -14.937 1.00 51.56 82 ALA A O 1
ATOM 644 N N . PRO A 1 83 ? 1.583 -30.230 -16.526 1.00 50.97 83 PRO A N 1
ATOM 645 C CA . PRO A 1 83 ? 1.258 -31.623 -16.306 1.00 50.97 83 PRO A CA 1
ATOM 646 C C . PRO A 1 83 ? 2.081 -32.476 -17.284 1.00 50.97 83 PRO A C 1
ATOM 648 O O . PRO A 1 83 ? 1.999 -32.298 -18.501 1.00 50.97 83 PRO A O 1
ATOM 651 N N . ALA A 1 84 ? 2.868 -33.403 -16.745 1.00 49.03 84 ALA A N 1
ATOM 652 C CA . ALA A 1 84 ? 3.286 -34.617 -17.440 1.00 49.03 84 ALA A CA 1
ATOM 653 C C . ALA A 1 84 ? 2.880 -35.812 -16.577 1.00 49.03 84 ALA A C 1
ATOM 655 O O . ALA A 1 84 ? 3.135 -35.747 -15.351 1.00 49.03 84 ALA A O 1
#

pLDDT: mean 82.7, std 18.97, range [38.69, 97.88]

Nearest PDB structures (foldseek):
  1r69-assembly1_A  TM=8.337E-01  e=2.332E-02  Phage 434
  1r63-assembly1_A  TM=8.254E-01  e=2.631E-02  Phage 434
  2r63-assembly1_A  TM=8.578E-01  e=2.969E-02  Phage 434
  2cro-assembly1_A  TM=8.062E-01  e=9.343E-02  Phage 434
  1pra-assembly1_A  TM=7.569E-01  e=6.505E-02  Phage 434

Radius of gyration: 15.22 Å; Cα contacts (8 Å, |Δi|>4): 69; chains: 1; bounding box: 32×45×38 Å

Secondary structure (DSSP, 8-state):
--------------HHHHHHHHHHTT--SHHHHHHHTTS-HHHHHHHHTTPPPPHHHHHHHHHHTT--HHHHS---GGG-----

Foldseek 3Di:
DDDDPPPPPLQFFPPVVLCVLCVVVVHNDLVSLCVLLVHDSVQSVVVVVVDDHPPSSLVSSCVSSVHDSCRRRPDPCVPPPDDD